Protein AF-A0A9N9NUY5-F1 (afdb_monomer)

Solvent-accessible surface area (backbone atoms only — not comparable to full-atom values): 7287 Å² total; per-residue (Å²): 90,71,53,53,49,51,49,36,72,69,39,74,67,45,34,50,54,52,49,53,45,34,66,74,70,34,69,80,52,62,80,53,76,74,58,44,76,64,49,88,92,36,69,70,33,44,44,50,18,45,61,40,39,61,80,42,46,75,55,56,62,62,39,47,90,70,38,84,86,45,45,88,46,59,62,53,72,68,51,52,54,51,44,52,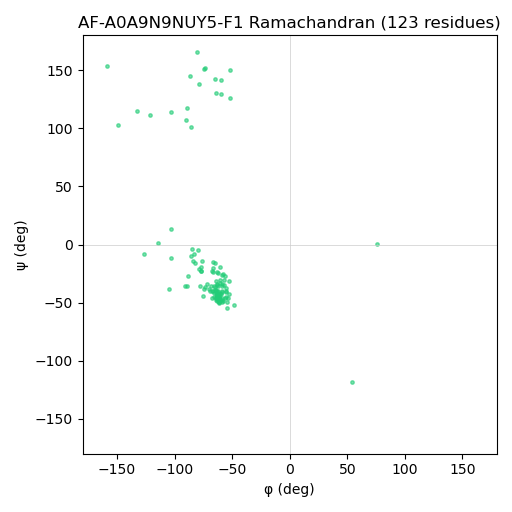53,51,36,64,66,45,43,64,54,51,56,43,51,52,58,56,71,71,48,93,76,73,55,68,85,69,51,48,61,56,52,51,52,50,51,55,53,63,77,74,110

InterPro domains:
  IPR012337 Ribonuclease H-like superfamily [SSF53098] (5-124)

Organism: NCBI:txid144679

Foldseek 3Di:
DLLLLCQCVVDPVSVVVLLVLCVVPVVVCNPPDAQQHAPPVDVLSVLSNLVRVLSCLVSLVVCQVVDPVSPVVRDDPVVSVVSVVVNVLCVLVNVLVVVVVPDPDDDPVRNVPSVVVNVVSVVPD

Secondary structure (DSSP, 8-state):
-HHHHHHHHT-HHHHHHHHHHHHHH-GGGGGSPPPPPP-TT-HHHHHHHHHHHHTTHHHHHHHTTT-TTTGGGPPPHHHHHHHHHHHHHHHHHHHHHHHHHT-SS--HHHHHHHHHHHHHHHHH-

Nearest PDB structures (foldseek):
  5w93-assembly2_B  TM=2.438E-01  e=3.133E+00  Mus musculus
  7y36-assembly1_R  TM=1.963E-01  e=5.881E+00  Homo sapiens

Sequence (125 aa):
IRGCVNWIHSSGHRQQIFEDYVTRFGGELVSSQRPTLNMVTRWNSTYKMLESTILYQSIFDRLVGRDNSFEPIAPFEEDWKKAENLCKFLKPFYETINLLSGSAYSTANLFLPPLINIKMHLERN

Mean predicted aligned error: 5.73 Å

pLDDT: mean 87.53, std 8.47, range [57.66, 96.81]

Structure (mmCIF, N/CA/C/O backbone):
data_AF-A0A9N9NUY5-F1
#
_entry.id   AF-A0A9N9NUY5-F1
#
loop_
_atom_site.group_PDB
_atom_site.id
_atom_site.type_symbol
_atom_site.label_atom_id
_atom_site.label_alt_id
_atom_site.label_comp_id
_atom_site.label_asym_id
_atom_site.label_entity_id
_atom_site.label_seq_id
_atom_site.pdbx_PDB_ins_code
_atom_site.Cartn_x
_atom_site.Cartn_y
_atom_site.Cartn_z
_atom_site.occupancy
_atom_site.B_iso_or_equiv
_atom_site.auth_seq_id
_atom_site.auth_comp_id
_atom_site.auth_asym_id
_atom_site.auth_atom_id
_atom_site.pdbx_PDB_model_num
ATOM 1 N N . ILE A 1 1 ? -0.289 -4.612 -6.860 1.00 91.94 1 ILE A N 1
ATOM 2 C CA . ILE A 1 1 ? 0.147 -3.660 -5.797 1.00 91.94 1 ILE A CA 1
ATOM 3 C C . ILE A 1 1 ? 1.308 -4.187 -4.954 1.00 91.94 1 ILE A C 1
ATOM 5 O O . ILE A 1 1 ? 2.394 -3.633 -5.031 1.00 91.94 1 ILE A O 1
ATOM 9 N N . ARG A 1 2 ? 1.139 -5.273 -4.178 1.00 92.50 2 ARG A N 1
ATOM 10 C CA . ARG A 1 2 ? 2.227 -5.830 -3.341 1.00 92.50 2 ARG A CA 1
ATOM 11 C C . ARG A 1 2 ? 3.485 -6.197 -4.146 1.00 92.50 2 ARG A C 1
ATOM 13 O O . ARG A 1 2 ? 4.592 -6.006 -3.658 1.00 92.50 2 ARG A O 1
ATOM 20 N N . GLY A 1 3 ? 3.306 -6.676 -5.381 1.00 93.06 3 GLY A N 1
ATOM 21 C CA . GLY A 1 3 ? 4.402 -6.934 -6.320 1.00 93.06 3 GLY A CA 1
ATOM 22 C C . GLY A 1 3 ? 5.287 -5.708 -6.561 1.00 93.06 3 GLY A C 1
ATOM 23 O O . GLY A 1 3 ? 6.505 -5.838 -6.514 1.00 93.06 3 GLY A O 1
ATOM 24 N N . CYS A 1 4 ? 4.699 -4.516 -6.693 1.00 93.44 4 CYS A N 1
ATOM 25 C CA . CYS A 1 4 ? 5.440 -3.272 -6.902 1.00 93.44 4 CYS A CA 1
ATOM 26 C C . CYS A 1 4 ? 6.369 -2.953 -5.735 1.00 93.44 4 CYS A C 1
ATOM 28 O O . CYS A 1 4 ? 7.542 -2.646 -5.921 1.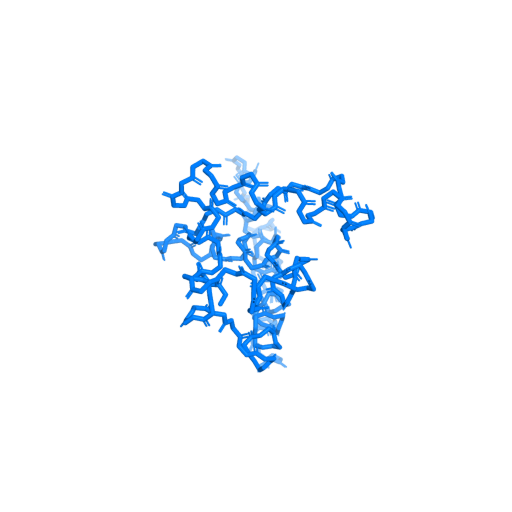00 93.44 4 CYS A O 1
ATOM 30 N N . VAL A 1 5 ? 5.843 -3.079 -4.516 1.00 93.75 5 VAL A N 1
ATOM 31 C CA . VAL A 1 5 ? 6.618 -2.855 -3.295 1.00 93.75 5 VAL A CA 1
ATOM 32 C C . VAL A 1 5 ? 7.743 -3.882 -3.206 1.00 93.75 5 VAL A C 1
ATOM 34 O O . VAL A 1 5 ? 8.901 -3.517 -3.041 1.00 93.75 5 VAL A O 1
ATOM 37 N N . ASN A 1 6 ? 7.440 -5.164 -3.406 1.00 93.50 6 ASN A N 1
ATOM 3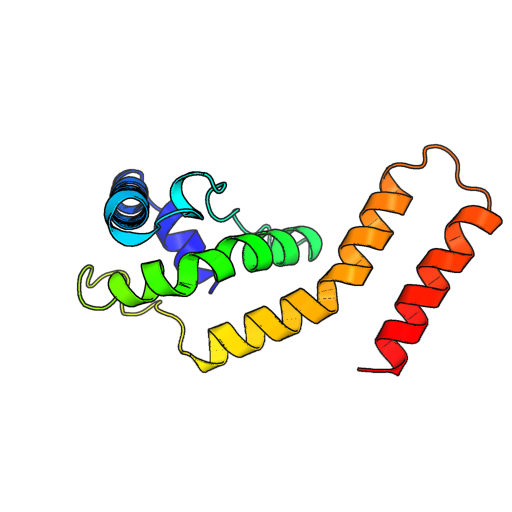8 C CA . ASN A 1 6 ? 8.462 -6.209 -3.389 1.00 93.50 6 ASN A CA 1
ATOM 39 C C . ASN A 1 6 ? 9.555 -5.972 -4.442 1.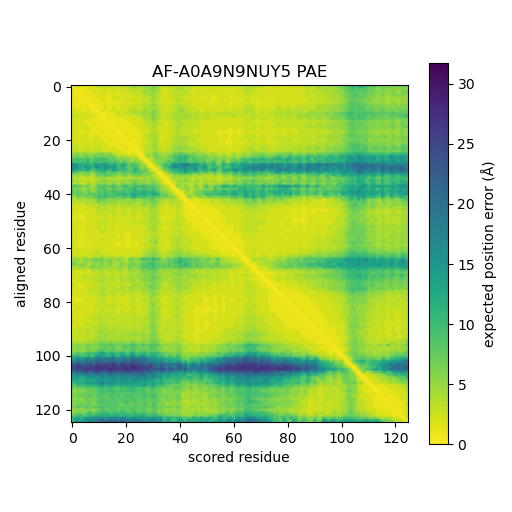00 93.50 6 ASN A C 1
ATOM 41 O O . ASN A 1 6 ? 10.720 -6.246 -4.176 1.00 93.50 6 ASN A O 1
ATOM 45 N N . TRP A 1 7 ? 9.204 -5.443 -5.615 1.00 93.44 7 TRP A N 1
ATOM 46 C CA . TRP A 1 7 ? 10.167 -5.123 -6.663 1.00 93.44 7 TRP A CA 1
ATOM 47 C C . TRP A 1 7 ? 11.148 -4.034 -6.228 1.00 93.44 7 TRP A C 1
ATOM 49 O O . TRP A 1 7 ? 12.353 -4.259 -6.332 1.00 93.44 7 TRP A O 1
ATOM 59 N N . ILE A 1 8 ? 10.663 -2.931 -5.643 1.00 93.00 8 ILE A N 1
ATOM 60 C CA . ILE A 1 8 ? 11.523 -1.856 -5.109 1.00 93.00 8 ILE A CA 1
ATOM 61 C C . ILE A 1 8 ? 12.523 -2.430 -4.101 1.00 93.00 8 ILE A C 1
ATOM 63 O O . ILE A 1 8 ? 13.710 -2.123 -4.149 1.00 93.00 8 ILE A O 1
ATOM 67 N N . HIS A 1 9 ? 12.040 -3.290 -3.203 1.00 91.62 9 HIS A N 1
ATOM 68 C CA . HIS A 1 9 ? 12.824 -3.828 -2.088 1.00 91.62 9 HIS A CA 1
ATOM 69 C C . HIS A 1 9 ? 13.666 -5.064 -2.444 1.00 91.62 9 HIS A C 1
ATOM 71 O O . HIS A 1 9 ? 14.418 -5.555 -1.608 1.00 91.62 9 HIS A O 1
ATOM 77 N N . SER A 1 10 ? 13.558 -5.588 -3.667 1.00 92.06 10 SER A N 1
ATOM 78 C CA . SER A 1 10 ? 14.255 -6.822 -4.064 1.00 92.06 10 SER A CA 1
ATOM 79 C C . SER A 1 10 ? 15.745 -6.634 -4.362 1.00 92.06 10 SER A C 1
ATOM 81 O O . SER A 1 10 ? 16.503 -7.601 -4.297 1.00 92.06 10 SER A O 1
ATOM 83 N N . SER A 1 11 ? 16.184 -5.416 -4.695 1.00 93.25 11 SER A N 1
ATOM 84 C CA . SER A 1 11 ? 17.601 -5.091 -4.872 1.00 93.25 11 SER A CA 1
ATOM 85 C C . SER A 1 11 ? 17.859 -3.593 -4.728 1.00 93.25 11 SER A C 1
ATOM 87 O O . SER A 1 11 ? 17.000 -2.768 -5.040 1.00 93.25 11 SER A O 1
ATOM 89 N N . GLY A 1 12 ? 19.082 -3.229 -4.330 1.00 92.75 12 GLY A N 1
ATOM 90 C CA . GLY A 1 12 ? 19.488 -1.822 -4.252 1.00 92.75 12 GLY A CA 1
ATOM 91 C C . GLY A 1 12 ? 19.426 -1.103 -5.606 1.00 92.75 12 GLY A C 1
ATOM 92 O O . GLY A 1 12 ? 19.120 0.083 -5.657 1.00 92.75 12 GLY A O 1
ATOM 93 N N . HIS A 1 13 ? 19.639 -1.821 -6.713 1.00 92.44 13 HIS A N 1
ATOM 94 C CA . HIS A 1 13 ? 19.539 -1.248 -8.056 1.00 92.44 13 HIS A CA 1
ATOM 95 C C . HIS A 1 13 ? 18.098 -0.858 -8.419 1.00 92.44 13 HIS A C 1
ATOM 97 O O . HIS A 1 13 ? 17.862 0.254 -8.883 1.00 92.44 13 HIS A O 1
ATOM 103 N N . ARG A 1 14 ? 17.114 -1.729 -8.153 1.00 92.62 14 ARG A N 1
ATOM 104 C CA . ARG A 1 14 ? 15.690 -1.425 -8.397 1.00 92.62 14 ARG A CA 1
ATOM 105 C C . ARG A 1 14 ? 15.191 -0.290 -7.516 1.00 92.62 14 ARG A C 1
ATOM 107 O O . ARG A 1 14 ? 14.424 0.555 -7.968 1.00 92.62 14 ARG A O 1
ATOM 114 N N . GLN A 1 15 ? 15.684 -0.235 -6.282 1.00 92.06 15 GLN A N 1
ATOM 115 C CA . GLN A 1 15 ? 15.425 0.880 -5.386 1.00 92.06 15 GLN A CA 1
ATOM 116 C C . GLN A 1 15 ? 15.940 2.207 -5.967 1.00 92.06 15 GLN A C 1
ATOM 118 O O . GLN A 1 15 ? 15.194 3.181 -5.991 1.00 92.06 15 GLN A O 1
ATOM 123 N N . GLN A 1 16 ? 17.172 2.238 -6.486 1.00 91.94 16 GLN A N 1
ATOM 124 C CA . GLN A 1 16 ? 17.733 3.429 -7.137 1.00 91.94 16 GLN A CA 1
ATOM 125 C C . GLN A 1 16 ? 16.942 3.837 -8.384 1.00 91.94 16 GLN A C 1
ATOM 127 O O . GLN A 1 16 ? 16.693 5.023 -8.573 1.00 91.94 16 GLN A O 1
ATOM 132 N N . ILE A 1 17 ? 16.508 2.874 -9.207 1.00 91.94 17 ILE A N 1
ATOM 133 C CA . ILE A 1 17 ? 15.640 3.154 -10.362 1.00 91.94 17 ILE A CA 1
ATOM 134 C C . ILE A 1 17 ? 14.344 3.822 -9.895 1.00 91.94 17 ILE A C 1
ATOM 136 O O . ILE A 1 17 ? 13.963 4.861 -10.424 1.00 91.94 17 ILE A O 1
ATOM 140 N N . PHE A 1 18 ? 13.671 3.257 -8.892 1.00 92.38 18 PHE A N 1
ATOM 141 C CA . PHE A 1 18 ? 12.443 3.844 -8.360 1.00 92.38 18 PHE A CA 1
ATOM 142 C C . PHE A 1 18 ? 12.671 5.267 -7.831 1.00 92.38 18 PHE A C 1
ATOM 144 O O . PHE A 1 18 ? 11.905 6.170 -8.157 1.00 92.38 18 PHE A O 1
ATOM 151 N N . GLU A 1 19 ? 13.738 5.484 -7.061 1.00 91.69 19 GLU A N 1
ATOM 152 C CA . GLU A 1 19 ? 14.091 6.800 -6.518 1.00 91.69 19 GLU A CA 1
ATOM 153 C C . GLU A 1 19 ? 14.369 7.832 -7.611 1.00 91.69 19 GLU A C 1
ATOM 155 O O . GLU A 1 19 ? 13.837 8.935 -7.539 1.00 91.69 19 GLU A O 1
ATOM 160 N N . ASP A 1 20 ? 15.116 7.468 -8.655 1.00 91.56 20 ASP A N 1
ATOM 161 C CA . ASP A 1 20 ? 15.373 8.341 -9.805 1.00 91.56 20 ASP A CA 1
ATOM 162 C C . ASP A 1 20 ? 14.065 8.763 -10.496 1.00 91.56 20 ASP A C 1
ATOM 164 O O . ASP A 1 20 ? 13.883 9.932 -10.841 1.00 91.56 20 ASP A O 1
ATOM 168 N N . TYR A 1 21 ? 13.098 7.850 -10.623 1.00 92.25 21 TYR A N 1
ATOM 169 C CA . TYR A 1 21 ? 11.783 8.179 -11.176 1.00 92.25 21 TYR A CA 1
ATOM 170 C C . TYR A 1 21 ? 10.963 9.074 -10.244 1.00 92.25 21 TYR A C 1
ATOM 172 O O . TYR A 1 21 ? 10.319 10.009 -10.722 1.00 92.25 21 TYR A O 1
ATOM 180 N N . VAL A 1 22 ? 10.995 8.839 -8.930 1.00 92.06 22 VAL A N 1
ATOM 181 C CA . VAL A 1 22 ? 10.351 9.731 -7.954 1.00 92.06 22 VAL A CA 1
ATOM 182 C C . VAL A 1 22 ? 10.971 11.128 -8.019 1.00 92.06 22 VAL A C 1
ATOM 184 O O . VAL A 1 22 ? 10.239 12.111 -8.041 1.00 92.06 22 VAL A O 1
ATOM 187 N N . THR A 1 23 ? 12.295 11.248 -8.127 1.00 91.19 23 THR A N 1
ATOM 188 C CA . THR A 1 23 ? 12.971 12.546 -8.266 1.00 91.19 23 THR A CA 1
ATOM 189 C C . THR A 1 23 ? 12.595 13.258 -9.565 1.00 91.19 23 THR A C 1
ATOM 191 O O . THR A 1 23 ? 12.356 14.463 -9.553 1.00 91.19 23 THR A O 1
ATOM 194 N N . ARG A 1 24 ? 12.509 12.536 -10.687 1.00 91.00 24 ARG A N 1
ATOM 195 C CA . ARG A 1 24 ? 12.212 13.129 -12.002 1.00 91.00 24 ARG A CA 1
ATOM 196 C C . ARG A 1 24 ? 10.739 13.464 -12.210 1.00 91.00 24 ARG A C 1
ATOM 198 O O . ARG A 1 24 ? 10.433 14.436 -12.894 1.00 91.00 24 ARG A O 1
ATOM 205 N N . PHE A 1 25 ? 9.835 12.646 -11.675 1.00 91.06 25 PHE A N 1
ATOM 206 C CA . PHE A 1 25 ? 8.409 12.682 -12.020 1.00 91.06 25 PHE A CA 1
ATOM 207 C C . PHE A 1 25 ? 7.475 12.810 -10.812 1.00 91.06 25 PHE A C 1
ATOM 209 O O . PHE A 1 25 ? 6.274 12.981 -11.003 1.00 91.06 25 PHE A O 1
ATOM 216 N N . GLY A 1 26 ? 7.990 12.712 -9.585 1.00 84.88 26 GLY A N 1
ATOM 217 C CA . GLY A 1 26 ? 7.183 12.658 -8.364 1.00 84.88 26 GLY A CA 1
ATOM 218 C C . GLY A 1 26 ? 6.713 14.011 -7.832 1.00 84.88 26 GLY A C 1
ATOM 219 O O . GLY A 1 26 ? 5.795 14.039 -7.019 1.00 84.88 26 GLY A O 1
ATOM 220 N N . GLY A 1 27 ? 7.297 15.132 -8.268 1.00 85.94 27 GLY A N 1
ATOM 221 C CA . GLY A 1 27 ? 6.904 16.465 -7.790 1.00 85.94 27 GLY A CA 1
ATOM 222 C C . GLY A 1 27 ? 6.960 16.568 -6.260 1.00 85.94 27 GLY A C 1
ATOM 223 O O . GLY A 1 27 ? 8.013 16.373 -5.658 1.00 85.94 27 GLY A O 1
ATOM 224 N N . GLU A 1 28 ? 5.821 16.824 -5.614 1.00 76.00 28 GLU A N 1
ATOM 225 C CA . GLU A 1 28 ? 5.710 16.910 -4.146 1.00 76.00 28 GLU A CA 1
ATOM 226 C C . GLU A 1 28 ? 5.960 15.568 -3.423 1.00 76.00 28 GLU A C 1
ATOM 228 O O . GLU A 1 28 ? 6.351 15.554 -2.249 1.00 76.00 28 GLU A O 1
ATOM 233 N N . LEU A 1 29 ? 5.832 14.433 -4.128 1.00 76.06 29 LEU A N 1
ATOM 234 C CA . LEU A 1 29 ? 6.101 13.088 -3.596 1.00 76.06 29 LEU A CA 1
ATOM 235 C C . LEU A 1 29 ? 7.572 12.874 -3.220 1.00 76.06 29 LEU A C 1
ATOM 237 O O . LEU A 1 29 ? 7.875 11.942 -2.477 1.00 76.06 29 LEU A O 1
ATOM 241 N N . VAL A 1 30 ? 8.485 13.730 -3.691 1.00 64.81 30 VAL A N 1
ATOM 242 C CA . VAL A 1 30 ? 9.916 13.690 -3.335 1.00 64.81 30 VAL A CA 1
ATOM 243 C C . VAL A 1 30 ? 10.122 13.834 -1.818 1.00 64.81 30 VAL A C 1
ATOM 245 O O . VAL A 1 30 ? 11.095 13.316 -1.277 1.00 64.81 30 VAL A O 1
ATOM 248 N N . SER A 1 31 ? 9.182 14.479 -1.116 1.00 60.25 31 SER A N 1
ATOM 249 C CA . SER A 1 31 ? 9.186 14.615 0.348 1.00 60.25 31 SER A CA 1
ATOM 250 C C . SER A 1 31 ? 8.554 13.430 1.101 1.00 60.25 31 SER A C 1
ATOM 252 O O . SER A 1 31 ? 8.647 13.356 2.327 1.00 60.25 31 SER A O 1
ATOM 254 N N . SER A 1 32 ? 7.900 12.506 0.389 1.00 66.94 32 SER A N 1
ATOM 255 C CA . SER A 1 32 ? 7.136 11.403 0.982 1.00 66.94 32 SER A CA 1
ATOM 256 C C . SER A 1 32 ? 8.015 10.185 1.288 1.00 66.94 32 SER A C 1
ATOM 258 O O . SER A 1 32 ? 8.963 9.874 0.567 1.00 66.94 32 SER A O 1
ATOM 260 N N . GLN A 1 33 ? 7.700 9.476 2.378 1.00 72.94 33 GLN A N 1
ATOM 261 C CA . GLN A 1 33 ? 8.382 8.228 2.736 1.00 72.94 33 GLN A CA 1
ATOM 262 C C . GLN A 1 33 ? 8.130 7.132 1.693 1.00 72.94 33 GLN A C 1
ATOM 264 O O . GLN A 1 33 ? 7.016 6.970 1.197 1.00 72.94 33 GLN A O 1
ATOM 269 N N . ARG A 1 34 ? 9.166 6.325 1.429 1.00 81.00 34 ARG A N 1
ATOM 270 C CA . ARG A 1 34 ? 9.106 5.170 0.520 1.00 81.00 34 ARG A CA 1
ATOM 271 C C . ARG A 1 34 ? 7.942 4.220 0.864 1.00 81.00 34 ARG A C 1
ATOM 273 O O . ARG A 1 34 ? 7.649 4.032 2.049 1.00 81.00 34 ARG A O 1
ATOM 280 N N . PRO A 1 35 ? 7.368 3.517 -0.135 1.00 87.62 35 PRO A N 1
ATOM 281 C CA . PRO A 1 35 ? 6.387 2.463 0.107 1.00 87.62 35 PRO A CA 1
ATOM 282 C C . PRO A 1 35 ? 6.881 1.426 1.122 1.00 87.62 35 PRO A C 1
ATOM 284 O O . PRO A 1 35 ? 7.961 0.840 0.974 1.00 87.62 35 PRO A O 1
ATOM 287 N N . THR A 1 36 ? 6.083 1.196 2.167 1.00 85.69 36 THR A N 1
ATOM 288 C CA . THR A 1 36 ? 6.455 0.297 3.271 1.00 85.69 36 THR A CA 1
ATOM 289 C C . THR A 1 36 ? 6.258 -1.165 2.873 1.00 85.69 36 THR A C 1
ATOM 291 O O . THR A 1 36 ? 5.233 -1.514 2.290 1.00 85.69 36 THR A O 1
ATOM 294 N N . LEU A 1 37 ? 7.200 -2.046 3.234 1.00 85.31 37 LEU A N 1
ATOM 295 C CA . LEU A 1 37 ? 7.044 -3.491 3.043 1.00 85.31 37 LEU A CA 1
ATOM 296 C C . LEU A 1 37 ? 5.818 -4.029 3.786 1.00 85.31 37 LEU A C 1
ATOM 298 O O . LEU A 1 37 ? 5.518 -3.650 4.919 1.00 85.31 37 LEU A O 1
ATOM 302 N N . ASN A 1 38 ? 5.126 -4.970 3.150 1.00 83.06 38 ASN A N 1
ATOM 303 C CA . ASN A 1 38 ? 3.967 -5.610 3.746 1.00 83.06 38 ASN A CA 1
ATOM 304 C C . ASN A 1 38 ? 4.346 -6.855 4.550 1.00 83.06 38 ASN A C 1
ATOM 306 O O . ASN A 1 38 ? 4.739 -7.875 3.984 1.00 83.06 38 ASN A O 1
ATOM 310 N N . MET A 1 39 ? 4.083 -6.815 5.852 1.00 80.69 39 MET A N 1
ATOM 311 C CA . MET A 1 39 ? 4.098 -7.983 6.721 1.00 80.69 39 MET A CA 1
ATOM 312 C C . MET A 1 39 ? 2.735 -8.687 6.666 1.00 80.69 39 MET A C 1
ATOM 314 O O . MET A 1 39 ? 1.763 -8.252 7.281 1.00 80.69 39 MET A O 1
ATOM 318 N N . VAL A 1 40 ? 2.664 -9.783 5.905 1.00 72.75 40 VAL A N 1
ATOM 319 C CA . VAL A 1 40 ? 1.411 -10.462 5.506 1.00 72.75 40 VAL A CA 1
ATOM 320 C C . VAL A 1 40 ? 0.534 -10.889 6.691 1.00 72.75 40 VAL A C 1
ATOM 322 O O . VAL A 1 40 ? -0.683 -10.947 6.557 1.00 72.75 40 VAL A O 1
ATOM 325 N N . THR A 1 41 ? 1.125 -11.145 7.859 1.00 75.00 41 THR A N 1
ATOM 326 C CA . THR A 1 41 ? 0.413 -11.622 9.055 1.00 75.00 41 THR A CA 1
ATOM 327 C C . THR A 1 41 ? -0.311 -10.525 9.840 1.00 75.00 41 THR A C 1
ATOM 329 O O . THR A 1 41 ? -1.000 -10.833 10.810 1.00 75.00 41 THR A O 1
ATOM 332 N N . ARG A 1 42 ? -0.174 -9.244 9.463 1.00 81.38 42 ARG A N 1
ATOM 333 C CA . ARG A 1 42 ? -0.831 -8.122 10.153 1.00 81.38 42 ARG A CA 1
ATOM 334 C C . ARG A 1 42 ? -1.503 -7.188 9.155 1.00 81.38 42 ARG A C 1
ATOM 336 O O . ARG A 1 42 ? -0.826 -6.473 8.420 1.00 81.38 42 ARG A O 1
ATOM 343 N N . TRP A 1 43 ? -2.831 -7.106 9.208 1.00 87.81 43 TRP A N 1
ATOM 344 C CA . TRP A 1 43 ? -3.614 -6.209 8.350 1.00 87.81 43 TRP A CA 1
ATOM 345 C C . TRP A 1 43 ? -3.197 -4.729 8.497 1.00 87.81 43 TRP A C 1
ATOM 347 O O . TRP A 1 43 ? -3.189 -4.008 7.506 1.00 87.81 43 TRP A O 1
ATOM 357 N N . ASN A 1 44 ? -2.728 -4.300 9.681 1.00 87.38 44 ASN A N 1
ATOM 358 C CA . ASN A 1 44 ? -2.128 -2.972 9.903 1.00 87.38 44 ASN A CA 1
ATOM 359 C C . ASN A 1 44 ? -0.954 -2.685 8.954 1.00 87.38 44 ASN A C 1
ATOM 361 O O . ASN A 1 44 ? -0.798 -1.571 8.458 1.00 87.38 44 ASN A O 1
ATOM 365 N N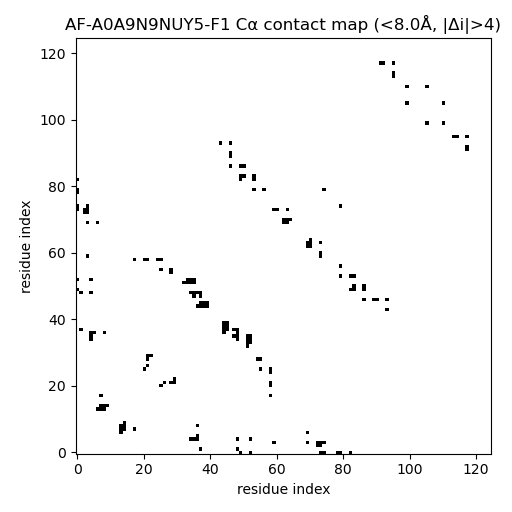 . SER A 1 45 ? -0.112 -3.690 8.694 1.00 89.00 45 SER A N 1
ATOM 366 C CA . SER A 1 45 ? 1.003 -3.550 7.756 1.00 89.00 45 SER A CA 1
ATOM 367 C C . SER A 1 45 ? 0.512 -3.491 6.315 1.00 89.00 45 SER A C 1
ATOM 369 O O . SER A 1 45 ? 1.097 -2.770 5.511 1.00 89.00 45 SER A O 1
ATOM 371 N N . THR A 1 46 ? -0.564 -4.215 5.995 1.00 90.62 46 THR A N 1
ATOM 372 C CA . THR A 1 46 ? -1.217 -4.125 4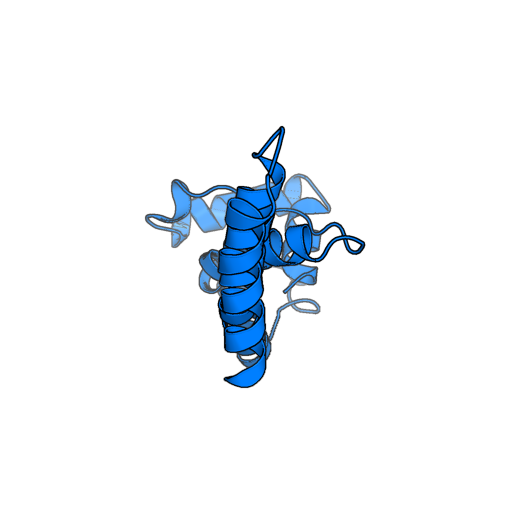.686 1.00 90.62 46 THR A CA 1
ATOM 373 C C . THR A 1 46 ? -1.801 -2.738 4.461 1.00 90.62 46 THR A C 1
ATOM 375 O O . THR A 1 46 ? -1.536 -2.167 3.410 1.00 90.62 46 THR A O 1
ATOM 378 N N . TYR A 1 47 ? -2.502 -2.165 5.445 1.00 92.75 47 TYR A N 1
ATOM 379 C CA . TYR A 1 47 ? -3.005 -0.792 5.379 1.00 92.75 47 TYR A CA 1
ATOM 380 C C . TYR A 1 47 ? -1.878 0.206 5.087 1.00 92.75 47 TYR A C 1
ATOM 382 O O . TYR A 1 47 ? -1.932 0.888 4.071 1.00 92.75 47 TYR A O 1
ATOM 390 N N . LYS A 1 48 ? -0.810 0.213 5.898 1.00 92.06 48 LYS A N 1
ATOM 391 C CA . LYS A 1 48 ? 0.337 1.121 5.701 1.00 92.06 48 LYS A CA 1
ATOM 392 C C . LYS A 1 48 ? 1.015 0.957 4.342 1.00 92.06 48 LYS A C 1
ATOM 394 O O . LYS A 1 48 ? 1.410 1.940 3.715 1.00 92.06 48 LYS A O 1
ATOM 399 N N . MET A 1 49 ? 1.174 -0.286 3.884 1.00 94.38 49 MET A N 1
ATOM 400 C CA . MET A 1 49 ? 1.713 -0.551 2.552 1.00 94.38 49 MET A CA 1
ATOM 401 C C . MET A 1 49 ? 0.796 0.065 1.489 1.00 94.38 49 MET A C 1
ATOM 403 O O . MET A 1 49 ? 1.295 0.788 0.637 1.00 94.38 49 MET A O 1
ATOM 407 N N . LEU A 1 50 ? -0.518 -0.182 1.525 1.00 94.19 50 LEU A N 1
ATOM 408 C CA . LEU A 1 50 ? -1.447 0.373 0.534 1.00 94.19 50 LEU A CA 1
ATOM 409 C C . LEU A 1 50 ? -1.461 1.906 0.570 1.00 94.19 50 LEU A C 1
ATOM 411 O O . LEU A 1 50 ? -1.262 2.523 -0.472 1.00 94.19 50 LEU A O 1
ATOM 415 N N . GLU A 1 51 ? -1.612 2.493 1.759 1.00 92.88 51 GLU A N 1
ATOM 416 C CA . GLU A 1 51 ? -1.658 3.942 1.989 1.00 92.88 51 GLU A CA 1
ATOM 417 C C . GLU A 1 51 ? -0.434 4.648 1.396 1.00 92.88 51 GLU A C 1
ATOM 419 O O . GLU A 1 51 ? -0.579 5.629 0.674 1.00 92.88 51 GLU A O 1
ATOM 424 N N . SER A 1 52 ? 0.768 4.110 1.629 1.00 92.00 52 SER A N 1
ATOM 425 C CA . SER A 1 52 ? 1.998 4.671 1.059 1.00 92.00 52 SER A CA 1
ATOM 426 C C . SER A 1 52 ? 2.162 4.374 -0.434 1.00 92.00 52 SER A C 1
ATOM 428 O O . SER A 1 52 ? 2.625 5.232 -1.173 1.00 92.00 52 SER A O 1
ATOM 430 N N . THR A 1 53 ? 1.791 3.181 -0.908 1.00 93.62 53 THR A N 1
ATOM 431 C CA . THR A 1 53 ? 2.054 2.748 -2.295 1.00 93.62 53 THR A CA 1
ATOM 432 C C . THR A 1 53 ? 1.158 3.450 -3.312 1.00 93.62 53 THR A C 1
ATOM 434 O O . THR A 1 53 ? 1.626 3.753 -4.407 1.00 93.62 53 THR A O 1
ATOM 437 N N . ILE A 1 54 ? -0.108 3.713 -2.968 1.00 93.88 54 ILE A N 1
ATOM 438 C CA . ILE A 1 54 ? -1.085 4.355 -3.869 1.00 93.88 54 ILE A CA 1
ATOM 439 C C . ILE A 1 54 ? -0.604 5.739 -4.321 1.00 93.88 54 ILE A C 1
ATOM 441 O O . ILE A 1 54 ? -0.787 6.101 -5.479 1.00 93.88 54 ILE A O 1
ATOM 445 N N . LEU A 1 55 ? 0.105 6.468 -3.454 1.00 92.19 55 LEU A N 1
ATOM 446 C CA . LEU A 1 55 ? 0.687 7.776 -3.780 1.00 92.19 55 LEU A CA 1
ATOM 447 C C . LEU A 1 55 ? 1.652 7.722 -4.974 1.00 92.19 55 LEU A C 1
ATOM 449 O O . LEU A 1 55 ? 1.839 8.718 -5.664 1.00 92.19 55 LEU A O 1
ATOM 453 N N . TYR A 1 56 ? 2.250 6.558 -5.233 1.00 93.44 56 TYR A N 1
ATOM 454 C CA . TYR A 1 56 ? 3.240 6.354 -6.285 1.00 93.44 56 TYR A CA 1
ATOM 455 C C . TYR A 1 56 ? 2.676 5.638 -7.520 1.00 93.44 56 TYR A C 1
ATOM 457 O O . TYR A 1 56 ? 3.464 5.206 -8.359 1.00 93.44 56 TYR A O 1
ATOM 465 N N . GLN A 1 57 ? 1.350 5.508 -7.671 1.00 94.12 57 GLN A N 1
ATOM 466 C CA . GLN A 1 57 ? 0.734 4.848 -8.834 1.00 94.12 57 GLN A CA 1
ATOM 467 C C . GLN A 1 57 ? 1.313 5.363 -10.161 1.00 94.12 57 GLN A C 1
ATOM 469 O O . GLN A 1 57 ? 1.840 4.581 -10.948 1.00 94.12 57 GLN A O 1
ATOM 474 N N . SER A 1 58 ? 1.333 6.684 -10.359 1.00 92.94 58 SER A N 1
ATOM 475 C CA . SER A 1 58 ? 1.840 7.303 -11.592 1.00 92.94 58 SER A CA 1
ATOM 476 C C . SER A 1 58 ? 3.330 7.042 -11.847 1.00 92.94 58 SER A C 1
ATOM 478 O O . SER A 1 58 ? 3.785 7.101 -12.989 1.00 92.94 58 SER A O 1
ATOM 480 N N . ILE A 1 59 ? 4.105 6.754 -10.798 1.00 93.25 59 ILE A N 1
ATOM 481 C CA . ILE A 1 59 ? 5.511 6.362 -10.909 1.00 93.25 59 ILE A CA 1
ATOM 482 C C . ILE A 1 59 ? 5.612 4.916 -11.386 1.00 93.25 59 ILE A C 1
ATOM 484 O O . ILE A 1 59 ? 6.388 4.629 -12.295 1.00 93.25 59 ILE A O 1
ATOM 488 N N . PHE A 1 60 ? 4.803 4.016 -10.824 1.00 94.25 60 PHE A N 1
ATOM 489 C CA . PHE A 1 60 ? 4.754 2.622 -11.259 1.00 94.25 60 PHE A CA 1
ATOM 490 C C . PHE A 1 60 ? 4.261 2.479 -12.698 1.00 94.25 60 PHE A C 1
ATOM 492 O O . PHE A 1 60 ? 4.853 1.713 -13.454 1.00 94.25 60 PHE A O 1
ATOM 499 N N . ASP A 1 61 ? 3.269 3.266 -13.109 1.00 93.38 61 ASP A N 1
ATOM 500 C CA . ASP A 1 61 ? 2.774 3.265 -14.489 1.00 93.38 61 ASP A CA 1
ATOM 501 C C . ASP A 1 61 ? 3.880 3.659 -15.484 1.00 93.38 61 ASP A C 1
ATOM 503 O O . ASP A 1 61 ? 3.956 3.125 -16.586 1.00 93.38 61 ASP A O 1
ATOM 507 N N . ARG A 1 62 ? 4.804 4.545 -15.084 1.00 92.06 62 ARG A N 1
ATOM 508 C CA . ARG A 1 62 ? 5.964 4.946 -15.905 1.00 92.06 62 ARG A CA 1
ATOM 509 C C . ARG A 1 62 ? 7.088 3.913 -15.937 1.00 92.06 62 ARG A C 1
ATOM 511 O O . ARG A 1 62 ? 7.939 3.995 -16.823 1.00 92.06 62 ARG A O 1
ATOM 518 N N . LEU A 1 63 ? 7.132 2.990 -14.976 1.00 91.44 63 LEU A N 1
ATOM 519 C CA . LEU A 1 63 ? 8.099 1.888 -14.969 1.00 91.44 63 LEU A CA 1
ATOM 520 C C . LEU A 1 63 ? 7.707 0.782 -15.959 1.00 91.44 63 LEU A C 1
ATOM 522 O O . LEU A 1 63 ? 8.580 0.048 -16.433 1.00 91.44 63 LEU A O 1
ATOM 526 N N . VAL A 1 64 ? 6.422 0.690 -16.315 1.00 90.75 64 VAL A N 1
ATOM 527 C CA . VAL A 1 64 ? 5.932 -0.200 -17.375 1.00 90.75 64 VAL A CA 1
ATOM 528 C C . VAL A 1 64 ? 6.602 0.166 -18.706 1.00 90.75 64 VAL A C 1
ATOM 530 O O . VAL A 1 64 ? 6.664 1.333 -19.090 1.00 90.75 64 VAL A O 1
ATOM 533 N N . GLY A 1 65 ? 7.166 -0.829 -19.395 1.00 82.19 65 GLY A N 1
ATOM 534 C CA . GLY A 1 65 ? 7.907 -0.642 -20.650 1.00 82.19 65 GLY A CA 1
ATOM 535 C C . GLY A 1 65 ? 9.319 -0.053 -20.500 1.00 82.19 65 GLY A C 1
ATOM 536 O O . GLY A 1 65 ? 10.011 0.143 -21.499 1.00 82.19 65 GLY A O 1
ATOM 537 N N . ARG A 1 66 ? 9.772 0.235 -19.271 1.00 83.75 66 ARG A N 1
ATOM 538 C CA . ARG A 1 66 ? 11.147 0.683 -18.978 1.00 83.75 66 ARG A CA 1
ATOM 539 C C . ARG A 1 66 ? 11.997 -0.410 -18.355 1.00 83.75 66 ARG A C 1
ATOM 541 O O . ARG A 1 66 ? 13.171 -0.521 -18.700 1.00 83.75 66 ARG A O 1
ATOM 548 N N . ASP A 1 67 ? 11.408 -1.215 -17.477 1.00 80.62 67 ASP A N 1
ATOM 549 C CA . ASP A 1 67 ? 12.042 -2.407 -16.923 1.00 80.62 67 ASP A CA 1
ATOM 550 C C . ASP A 1 67 ? 11.192 -3.645 -17.243 1.00 80.62 67 ASP A C 1
ATOM 552 O O . ASP A 1 67 ? 10.104 -3.840 -16.696 1.00 80.62 67 ASP A O 1
ATOM 556 N N . ASN A 1 68 ? 11.719 -4.513 -18.111 1.00 85.12 68 ASN A N 1
ATOM 557 C CA . ASN A 1 68 ? 11.056 -5.753 -18.532 1.00 85.12 68 ASN A CA 1
ATOM 558 C C . ASN A 1 68 ? 10.785 -6.713 -17.359 1.00 85.12 68 ASN A C 1
ATOM 560 O O . ASN A 1 68 ? 9.963 -7.616 -17.470 1.00 85.12 68 ASN A O 1
ATOM 564 N N . SER A 1 69 ? 11.480 -6.548 -16.229 1.00 87.94 69 SER A N 1
ATOM 565 C CA . SER A 1 69 ? 11.244 -7.322 -15.009 1.00 87.94 69 SER A CA 1
ATOM 566 C C . SER A 1 69 ? 10.117 -6.761 -14.136 1.00 87.94 69 SER A C 1
ATOM 568 O O . SER A 1 69 ? 9.660 -7.463 -13.232 1.00 87.94 69 SER A O 1
ATOM 570 N N . PHE A 1 70 ? 9.674 -5.521 -14.380 1.00 89.88 70 PHE A N 1
ATOM 571 C CA . PHE A 1 70 ? 8.539 -4.900 -13.692 1.00 89.88 70 PHE A CA 1
ATOM 572 C C . PHE A 1 70 ? 7.210 -5.135 -14.419 1.00 89.88 70 PHE A C 1
ATOM 574 O O . PHE A 1 70 ? 6.182 -5.330 -13.778 1.00 89.88 70 PHE A O 1
ATOM 581 N N . GLU A 1 71 ? 7.212 -5.160 -15.748 1.00 88.94 71 GLU A N 1
ATOM 582 C CA . GLU A 1 71 ? 5.988 -5.312 -16.545 1.00 88.94 71 GLU A CA 1
ATOM 583 C C . GLU A 1 71 ? 5.115 -6.527 -16.149 1.00 88.94 71 GLU A C 1
ATOM 585 O O . GLU A 1 71 ? 3.915 -6.338 -15.951 1.00 88.94 71 GLU A O 1
ATOM 590 N N . PRO A 1 72 ? 5.661 -7.735 -15.882 1.00 91.44 72 PRO A N 1
ATOM 591 C CA . PRO A 1 72 ? 4.847 -8.892 -15.488 1.00 91.44 72 PRO A CA 1
ATOM 592 C C . PRO A 1 72 ? 4.157 -8.764 -14.122 1.00 91.44 72 PRO A C 1
ATOM 594 O O . PRO A 1 72 ? 3.292 -9.572 -13.789 1.00 91.44 72 PRO A O 1
ATOM 597 N N . ILE A 1 73 ? 4.579 -7.808 -13.291 1.00 91.81 73 ILE A N 1
ATOM 598 C CA . ILE A 1 73 ? 4.067 -7.590 -11.929 1.00 91.81 73 ILE A CA 1
ATOM 599 C C . ILE A 1 73 ? 3.325 -6.254 -11.788 1.00 91.81 73 ILE A C 1
ATOM 601 O O . ILE A 1 73 ? 2.884 -5.915 -10.680 1.00 91.81 73 ILE A O 1
ATOM 605 N N . ALA A 1 74 ? 3.213 -5.497 -12.882 1.00 93.88 74 ALA A N 1
ATOM 606 C CA . ALA A 1 74 ? 2.532 -4.218 -12.919 1.00 93.88 74 ALA A CA 1
ATOM 607 C C . ALA A 1 74 ? 1.030 -4.412 -12.616 1.00 93.88 74 ALA A C 1
ATOM 609 O O . ALA A 1 74 ? 0.404 -5.308 -13.185 1.00 93.88 74 ALA A O 1
ATOM 610 N N . PRO A 1 75 ? 0.433 -3.633 -11.697 1.00 94.50 75 PRO A N 1
ATOM 611 C CA . PRO A 1 75 ? -0.992 -3.719 -11.398 1.00 94.50 75 PRO A CA 1
ATOM 612 C C . PRO A 1 75 ? -1.809 -3.078 -12.516 1.00 94.50 75 PRO A C 1
ATOM 614 O O . PRO A 1 75 ? -1.363 -2.106 -13.123 1.00 94.50 75 PRO A O 1
ATOM 617 N N . PHE A 1 76 ? -3.031 -3.562 -12.716 1.00 94.12 76 PHE A N 1
ATOM 618 C CA . PHE A 1 76 ? -3.986 -2.904 -13.605 1.00 94.12 76 PHE A CA 1
ATOM 619 C C . PHE A 1 76 ? -4.673 -1.725 -12.906 1.00 94.12 76 PHE A C 1
ATOM 621 O O . PHE A 1 76 ? -4.645 -1.605 -11.676 1.00 94.12 76 PHE A O 1
ATOM 628 N N . GLU A 1 77 ? -5.336 -0.864 -13.677 1.00 94.44 77 GLU A N 1
ATOM 629 C CA . GLU A 1 77 ? -6.096 0.275 -13.145 1.00 94.44 77 GLU A CA 1
ATOM 630 C C . GLU A 1 77 ? -7.152 -0.175 -12.117 1.00 94.44 77 GLU A C 1
ATOM 632 O O . GLU A 1 77 ? -7.326 0.437 -11.059 1.00 94.44 77 GLU A O 1
ATOM 637 N N . GLU A 1 78 ? -7.796 -1.319 -12.354 1.00 96.31 78 GLU A N 1
ATOM 638 C CA . GLU A 1 78 ? -8.767 -1.902 -11.432 1.00 96.31 78 GLU A CA 1
ATOM 639 C C . GLU A 1 78 ? -8.139 -2.317 -10.097 1.00 96.31 78 GLU A C 1
ATOM 641 O O . GLU A 1 78 ? -8.808 -2.260 -9.060 1.00 96.31 78 GLU A O 1
ATOM 646 N N . ASP A 1 79 ? -6.869 -2.731 -10.090 1.00 96.19 79 ASP A N 1
ATOM 647 C CA . ASP A 1 79 ? -6.163 -3.098 -8.862 1.00 96.19 79 ASP A CA 1
ATOM 648 C C . ASP A 1 79 ? -5.872 -1.869 -8.003 1.00 96.19 79 ASP A C 1
ATOM 650 O O . ASP A 1 79 ? -6.008 -1.936 -6.778 1.00 96.19 79 ASP A O 1
ATOM 654 N N . TRP A 1 80 ? -5.523 -0.742 -8.631 1.00 96.38 80 TRP A N 1
ATOM 655 C CA . TRP A 1 80 ? -5.357 0.540 -7.947 1.00 96.38 80 TRP A CA 1
ATOM 656 C C . TRP A 1 80 ? -6.675 1.012 -7.335 1.00 96.38 80 TRP A C 1
ATOM 658 O O . TRP A 1 80 ? -6.733 1.304 -6.140 1.00 96.38 80 TRP A O 1
ATOM 668 N N . LYS A 1 81 ? -7.774 0.945 -8.094 1.00 96.81 81 LYS A N 1
ATOM 669 C CA . LYS A 1 81 ? -9.112 1.296 -7.594 1.00 96.81 81 LYS A CA 1
ATOM 670 C C . LYS A 1 81 ? -9.551 0.415 -6.419 1.00 96.81 81 LYS A C 1
ATOM 672 O O . LYS A 1 81 ? -10.089 0.911 -5.427 1.00 96.81 81 LYS A O 1
ATOM 677 N N . LYS A 1 82 ? -9.303 -0.898 -6.491 1.00 96.25 82 LYS A N 1
ATOM 678 C CA . LYS A 1 82 ? -9.559 -1.824 -5.372 1.00 96.25 82 LYS A CA 1
ATOM 679 C C . LYS A 1 82 ? -8.697 -1.484 -4.156 1.00 96.25 82 LYS A C 1
ATOM 681 O O . LYS A 1 82 ? -9.203 -1.511 -3.036 1.00 96.25 82 LYS A O 1
ATOM 686 N N . ALA A 1 83 ? -7.421 -1.160 -4.364 1.00 95.38 83 ALA A N 1
ATOM 687 C CA . ALA A 1 83 ? -6.504 -0.781 -3.296 1.00 95.38 83 ALA A CA 1
ATOM 688 C C . ALA A 1 83 ? -6.940 0.505 -2.589 1.00 95.38 83 ALA A C 1
ATOM 690 O O . ALA A 1 83 ? -6.947 0.538 -1.360 1.00 95.38 83 ALA A O 1
ATOM 691 N N . GLU A 1 84 ? -7.363 1.526 -3.334 1.00 96.25 84 GLU A N 1
ATOM 692 C CA . GLU A 1 84 ? -7.914 2.759 -2.768 1.00 96.25 84 GLU A CA 1
ATOM 693 C C . GLU A 1 84 ? -9.166 2.506 -1.936 1.00 96.25 84 GLU A C 1
ATOM 695 O O . GLU A 1 84 ? -9.269 2.999 -0.813 1.00 96.25 84 GLU A O 1
ATOM 700 N N . ASN A 1 85 ? -10.110 1.724 -2.463 1.00 95.69 85 ASN A N 1
ATOM 701 C CA . ASN A 1 85 ? -11.340 1.392 -1.748 1.00 95.69 85 ASN A CA 1
ATOM 702 C C . ASN A 1 85 ? -11.041 0.623 -0.458 1.00 95.69 85 ASN A C 1
ATOM 704 O O . ASN A 1 85 ? -11.568 0.961 0.601 1.00 95.69 85 ASN A O 1
ATOM 708 N N . LEU A 1 86 ? -10.142 -0.361 -0.524 1.00 94.44 86 LEU A N 1
ATOM 709 C CA . LEU A 1 86 ? -9.717 -1.117 0.647 1.00 94.44 86 LEU A CA 1
ATOM 710 C C . LEU A 1 86 ? -8.983 -0.230 1.662 1.00 94.44 86 LEU A C 1
ATOM 712 O O . LEU A 1 86 ? -9.209 -0.358 2.861 1.00 94.44 86 LEU A O 1
ATOM 716 N N . CYS A 1 87 ? -8.135 0.693 1.205 1.00 94.00 87 CYS A N 1
ATOM 717 C CA . CYS A 1 87 ? -7.445 1.642 2.076 1.00 94.00 87 CYS A CA 1
ATOM 718 C C . CYS A 1 87 ? -8.443 2.566 2.790 1.00 94.00 87 CYS A C 1
ATOM 720 O O . CYS A 1 87 ? -8.362 2.733 4.006 1.00 94.00 87 CYS A O 1
ATOM 722 N N . LYS A 1 88 ? -9.430 3.111 2.065 1.00 94.12 88 LYS A N 1
ATOM 723 C CA . LYS A 1 88 ? -10.510 3.938 2.632 1.00 94.12 88 LYS A CA 1
ATOM 724 C C . LYS A 1 88 ? -11.322 3.168 3.675 1.00 94.12 88 LYS A C 1
ATOM 726 O O . LYS A 1 88 ? -11.602 3.713 4.738 1.00 94.12 88 LYS A O 1
ATOM 731 N N . PHE A 1 89 ? -11.641 1.905 3.397 1.00 93.88 89 PHE A N 1
ATOM 732 C CA . PHE A 1 89 ? -12.355 1.024 4.322 1.00 93.88 89 PHE A CA 1
ATOM 733 C C . PHE A 1 89 ? -11.539 0.699 5.583 1.00 93.88 89 PHE A C 1
ATOM 735 O O . PHE A 1 89 ? -12.063 0.709 6.690 1.00 93.88 89 PHE A O 1
ATOM 742 N N . LEU A 1 90 ? -10.238 0.431 5.451 1.00 92.81 90 LEU A N 1
ATOM 743 C CA . LEU A 1 90 ? -9.389 0.041 6.582 1.00 92.81 90 LEU A CA 1
ATOM 744 C C . LEU A 1 90 ? -8.948 1.220 7.463 1.00 92.81 90 LEU A C 1
ATOM 746 O O . LEU A 1 90 ? -8.591 1.007 8.625 1.00 92.81 90 LEU A O 1
ATOM 750 N N . LYS A 1 91 ? -8.980 2.453 6.946 1.00 93.06 91 LYS A N 1
ATOM 751 C CA . LYS A 1 91 ? -8.501 3.649 7.653 1.00 93.06 91 LYS A CA 1
ATOM 752 C C . LYS A 1 91 ? -9.136 3.852 9.041 1.00 93.06 91 LYS A C 1
ATOM 754 O O . LYS A 1 91 ? -8.374 3.975 10.002 1.00 93.06 91 LYS A O 1
ATOM 759 N N . PRO A 1 92 ? -10.473 3.794 9.219 1.00 91.88 92 PRO A N 1
ATOM 760 C CA . PRO A 1 92 ? -11.088 3.987 10.535 1.00 91.88 92 PRO A CA 1
ATOM 761 C C . PRO A 1 92 ? -10.682 2.917 11.557 1.00 91.88 92 PRO A C 1
ATOM 763 O O . PRO A 1 92 ? -10.525 3.216 12.742 1.00 91.88 92 PRO A O 1
ATOM 766 N N . PHE A 1 93 ? -10.477 1.672 11.110 1.00 90.69 93 PHE A N 1
ATOM 767 C CA . PHE A 1 93 ? -9.986 0.593 11.972 1.00 90.69 93 PHE A CA 1
ATOM 768 C C . PHE A 1 93 ? -8.564 0.879 12.434 1.00 90.69 93 PHE A C 1
ATOM 770 O O . PHE A 1 93 ? -8.258 0.714 13.613 1.00 90.69 93 PHE A O 1
ATOM 777 N N . TYR A 1 94 ? -7.700 1.302 11.509 1.00 91.31 94 TYR A N 1
ATOM 778 C CA . TYR A 1 94 ? -6.297 1.581 11.790 1.00 91.31 94 TYR A CA 1
ATOM 779 C C . TYR A 1 94 ? -6.144 2.739 12.783 1.00 91.31 94 TYR A C 1
ATOM 781 O O . TYR A 1 94 ? -5.432 2.606 13.779 1.00 91.31 94 TYR A O 1
ATOM 789 N N . GLU A 1 95 ? -6.866 3.841 12.572 1.00 89.31 95 GLU A N 1
ATOM 790 C CA . GLU A 1 95 ? -6.884 4.991 13.484 1.00 89.31 95 GLU A CA 1
ATOM 791 C C . GLU A 1 95 ? -7.405 4.605 14.874 1.00 89.31 95 GLU A C 1
ATOM 793 O O . GLU A 1 95 ? -6.769 4.907 15.886 1.00 89.31 95 GLU A O 1
ATOM 798 N N . THR A 1 96 ? -8.516 3.863 14.923 1.00 87.25 96 THR A N 1
ATOM 799 C CA . THR A 1 96 ? -9.113 3.394 16.178 1.00 87.25 96 THR A CA 1
ATOM 800 C C . THR 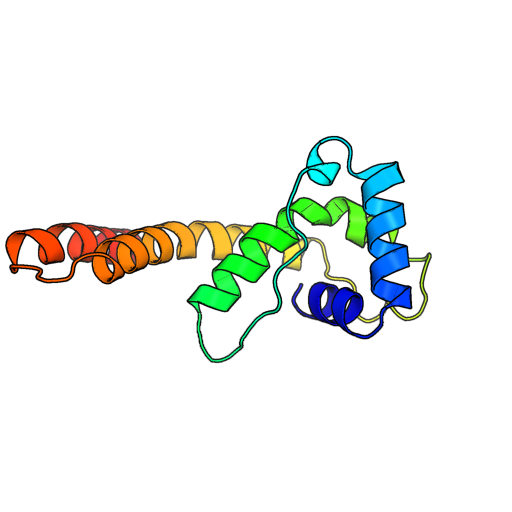A 1 96 ? -8.160 2.480 16.943 1.00 87.25 96 THR A C 1
ATOM 802 O O . THR A 1 96 ? -7.919 2.683 18.12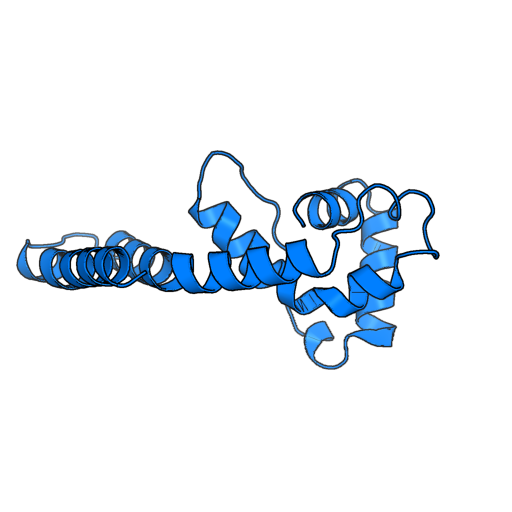7 1.00 87.25 96 THR A O 1
ATOM 805 N N . ILE A 1 97 ? -7.579 1.478 16.287 1.00 84.38 97 ILE A N 1
ATOM 806 C CA . ILE A 1 97 ? -6.711 0.505 16.956 1.00 84.38 97 ILE A CA 1
ATOM 807 C C . ILE A 1 97 ? -5.410 1.154 17.427 1.00 84.38 97 ILE A C 1
ATOM 809 O O . ILE A 1 97 ? -4.947 0.833 18.521 1.00 84.38 97 ILE A O 1
ATOM 813 N N . ASN A 1 98 ? -4.862 2.116 16.681 1.00 84.44 98 ASN A N 1
ATOM 814 C CA . ASN A 1 98 ? -3.722 2.897 17.158 1.00 84.44 98 ASN A CA 1
ATOM 815 C C . ASN A 1 98 ? -4.064 3.722 18.401 1.00 84.44 98 ASN A C 1
ATOM 817 O O . ASN A 1 98 ? -3.300 3.685 19.366 1.00 84.44 98 ASN A O 1
ATOM 821 N N . LEU A 1 99 ? -5.216 4.404 18.410 1.00 83.00 99 LEU A N 1
ATOM 822 C CA . LEU A 1 99 ? -5.696 5.150 19.576 1.00 83.00 99 LEU A CA 1
ATOM 823 C C . LEU A 1 99 ? -5.802 4.242 20.810 1.00 83.00 99 LEU A C 1
ATOM 825 O O . LEU A 1 99 ? -5.324 4.595 21.886 1.00 83.00 99 LEU A O 1
ATOM 829 N N . LEU A 1 100 ? -6.376 3.048 20.641 1.00 79.88 100 LEU A N 1
ATOM 830 C CA . LEU A 1 100 ? -6.538 2.076 21.722 1.00 79.88 100 LEU A CA 1
ATOM 831 C C . LEU A 1 100 ? -5.189 1.519 22.205 1.00 79.88 100 LEU A C 1
ATOM 833 O O . LEU A 1 100 ? -4.978 1.389 23.411 1.00 79.88 100 LEU A O 1
ATOM 837 N N . SER A 1 101 ? -4.257 1.243 21.285 1.00 78.12 101 SER A N 1
ATOM 838 C CA . SER A 1 101 ? -2.929 0.692 21.598 1.00 78.12 101 SER A CA 1
ATOM 839 C C . SER A 1 101 ? -2.023 1.645 22.386 1.00 78.12 101 SER A C 1
ATOM 841 O O . SER A 1 101 ? -1.123 1.187 23.085 1.00 78.12 101 SER A O 1
ATOM 843 N N . GLY A 1 102 ? -2.271 2.957 22.307 1.00 72.00 102 GLY A N 1
ATOM 844 C CA . GLY A 1 102 ? -1.555 3.972 23.084 1.00 72.00 102 GLY A CA 1
ATOM 845 C C . GLY A 1 102 ? -2.095 4.178 24.504 1.00 72.00 102 GLY A C 1
ATOM 846 O O . GLY A 1 102 ? -1.477 4.897 25.287 1.00 72.00 102 GLY A O 1
ATOM 847 N N . SER A 1 103 ? -3.230 3.566 24.862 1.00 70.94 103 SER A N 1
ATOM 848 C CA . SER A 1 103 ? -3.821 3.706 26.197 1.00 70.94 103 SER A CA 1
ATOM 849 C C . SER A 1 103 ? -3.286 2.625 27.146 1.00 70.94 103 SER A C 1
ATOM 851 O O . SER A 1 103 ? -3.631 1.452 27.035 1.00 70.94 103 SER A O 1
ATOM 853 N N . ALA A 1 104 ? -2.423 3.008 28.093 1.00 62.44 104 ALA A N 1
ATOM 854 C CA . ALA A 1 104 ? -1.824 2.067 29.049 1.00 62.44 104 ALA A CA 1
ATOM 855 C C . ALA A 1 104 ? -2.849 1.466 30.035 1.00 62.44 104 ALA A C 1
ATOM 857 O O . ALA A 1 104 ? -2.621 0.393 30.584 1.00 62.44 104 ALA A O 1
ATOM 858 N N . TYR A 1 105 ? -3.978 2.150 30.245 1.00 59.66 105 TYR A N 1
ATOM 859 C CA . TYR A 1 105 ? -5.085 1.732 31.101 1.00 59.66 105 TYR A CA 1
ATOM 860 C C . TYR A 1 105 ? -6.381 2.290 30.526 1.00 59.66 105 TYR A C 1
ATOM 862 O O . TYR A 1 105 ? -6.674 3.477 30.667 1.00 59.66 105 TYR A O 1
ATOM 870 N N . SER A 1 106 ? -7.155 1.450 29.854 1.00 57.66 106 SER A N 1
ATOM 871 C CA . SER A 1 106 ? -8.458 1.844 29.341 1.00 57.66 106 SER A CA 1
ATOM 872 C C . SER A 1 106 ? -9.571 1.280 30.210 1.00 57.66 106 SER A C 1
ATOM 874 O O . SER A 1 106 ? -9.806 0.078 30.294 1.00 57.66 106 SER A O 1
ATOM 876 N N . THR A 1 107 ? -10.297 2.173 30.862 1.00 72.19 107 THR A N 1
ATOM 877 C CA . THR A 1 107 ? -11.603 1.860 31.434 1.00 72.19 107 THR A CA 1
ATOM 878 C C . THR A 1 107 ? -12.633 1.737 30.302 1.00 72.19 107 THR A C 1
ATOM 880 O O . THR A 1 107 ? -12.480 2.344 29.239 1.00 72.19 107 THR A O 1
ATOM 883 N N . ALA A 1 108 ? -13.692 0.940 30.493 1.00 74.12 108 ALA A N 1
ATOM 884 C CA . ALA A 1 108 ? -14.660 0.603 29.436 1.00 74.12 108 ALA A CA 1
ATOM 885 C C . ALA A 1 108 ? -15.254 1.828 28.703 1.00 74.12 108 ALA A C 1
ATOM 887 O O . ALA A 1 108 ? -15.522 1.767 27.505 1.00 74.12 108 ALA A O 1
ATOM 888 N N . ASN A 1 109 ? -15.394 2.966 29.388 1.00 77.00 109 ASN A N 1
ATOM 889 C CA . ASN A 1 109 ? -15.855 4.233 28.812 1.00 77.00 109 ASN A CA 1
ATOM 890 C C . ASN A 1 109 ? -14.936 4.800 27.711 1.00 77.00 109 ASN A C 1
ATOM 892 O O . ASN A 1 109 ? -15.425 5.540 26.864 1.00 77.00 109 ASN A O 1
ATOM 896 N N . LEU A 1 110 ? -13.642 4.460 27.694 1.00 77.44 110 LEU A N 1
ATOM 897 C CA . LEU A 1 110 ? -12.700 4.879 26.646 1.00 77.44 110 LEU A CA 1
ATOM 898 C C . LEU A 1 110 ? -12.670 3.905 25.456 1.00 77.44 110 LEU A C 1
ATOM 900 O O . LEU A 1 110 ? -12.383 4.317 24.336 1.00 77.44 110 LEU A O 1
ATOM 904 N N . PHE A 1 111 ? -12.991 2.627 25.681 1.00 80.06 111 PHE A N 1
ATOM 905 C CA . PHE A 1 111 ? -12.943 1.581 24.648 1.00 80.06 111 PHE A CA 1
ATOM 906 C C . PHE A 1 111 ? -14.248 1.421 23.865 1.00 80.06 111 PHE A C 1
ATOM 908 O O . PHE A 1 111 ? -14.219 1.133 22.669 1.00 80.06 111 PHE A O 1
ATOM 915 N N . LEU A 1 112 ? -15.399 1.586 24.522 1.00 84.12 112 LEU A N 1
ATOM 916 C CA . LEU A 1 112 ? -16.700 1.343 23.895 1.00 84.12 112 LEU A CA 1
ATOM 917 C C . LEU A 1 112 ? -17.002 2.293 22.721 1.00 84.12 112 LEU A C 1
ATOM 919 O O . LEU A 1 112 ? -17.420 1.789 21.677 1.00 84.12 112 LEU A O 1
ATOM 923 N N . PRO A 1 113 ? -16.775 3.622 22.806 1.00 88.12 113 PRO A N 1
ATOM 924 C CA . PRO A 1 113 ? -17.128 4.518 21.703 1.00 88.12 113 PRO A CA 1
ATOM 925 C C . PRO A 1 113 ? -16.366 4.228 20.393 1.00 88.12 113 PRO A C 1
ATOM 927 O O . PRO A 1 113 ? -17.021 4.107 19.355 1.00 88.12 113 PRO A O 1
ATOM 930 N N . PRO A 1 114 ? -15.028 4.031 20.390 1.00 85.94 114 PRO A N 1
ATOM 931 C CA . PRO A 1 114 ? -14.313 3.672 19.163 1.00 85.94 114 PRO A CA 1
ATOM 932 C C . PRO A 1 114 ? -14.752 2.322 18.569 1.00 85.94 114 PRO A C 1
ATOM 934 O O . PRO A 1 114 ? -14.859 2.189 17.350 1.00 85.94 114 PRO A O 1
ATOM 937 N N . LEU A 1 115 ? -15.077 1.331 19.408 1.00 85.81 115 LEU A N 1
ATOM 938 C CA . LEU A 1 115 ? -15.592 0.037 18.943 1.00 85.81 115 LEU A CA 1
ATOM 939 C C . LEU A 1 115 ? -16.978 0.152 18.295 1.00 85.81 115 LEU A C 1
ATOM 941 O O . LEU A 1 115 ? -17.231 -0.486 17.272 1.00 85.81 115 LEU A O 1
ATOM 945 N N . ILE A 1 116 ? -17.865 0.982 18.851 1.00 88.19 116 ILE A N 1
ATOM 946 C CA . ILE A 1 116 ? -19.177 1.262 18.251 1.00 88.19 116 ILE A CA 1
ATOM 947 C C . ILE A 1 116 ? -19.002 1.927 16.880 1.00 88.19 116 ILE A C 1
ATOM 949 O O . ILE A 1 116 ? -19.698 1.558 15.937 1.00 88.19 116 ILE A O 1
ATOM 953 N N . ASN A 1 117 ? -18.039 2.841 16.730 1.00 87.75 117 ASN A N 1
ATOM 954 C CA . ASN A 1 117 ? -17.740 3.464 15.437 1.00 87.75 117 ASN A CA 1
ATOM 955 C C . ASN A 1 117 ? -17.277 2.444 14.391 1.00 87.75 117 ASN A C 1
ATOM 957 O O . ASN A 1 117 ? -17.765 2.476 13.262 1.00 87.75 117 ASN A O 1
ATOM 961 N N . ILE A 1 118 ? -16.397 1.509 14.770 1.00 90.81 118 ILE A N 1
ATOM 962 C CA . ILE A 1 118 ? -16.000 0.394 13.897 1.00 90.81 118 ILE A CA 1
ATOM 963 C C . ILE A 1 118 ? -17.220 -0.446 13.500 1.00 90.81 118 ILE A C 1
ATOM 965 O O . ILE A 1 118 ? -17.404 -0.740 12.319 1.00 90.81 118 ILE A O 1
ATOM 969 N N . LYS A 1 119 ? -18.071 -0.813 14.466 1.00 90.19 119 LYS A N 1
ATOM 970 C CA . LYS A 1 119 ? -19.281 -1.599 14.198 1.00 90.19 119 LYS A CA 1
ATOM 971 C C . LYS A 1 119 ? -20.197 -0.890 13.197 1.00 90.19 119 LYS A C 1
ATOM 973 O O . LYS A 1 119 ? -20.597 -1.493 12.210 1.00 90.19 119 LYS A O 1
ATOM 978 N N . MET A 1 120 ? -20.477 0.396 13.407 1.00 91.44 120 MET A N 1
ATOM 979 C CA . MET A 1 120 ? -21.303 1.178 12.483 1.00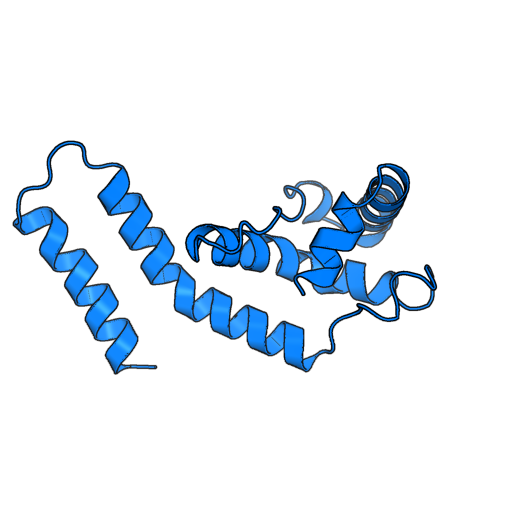 91.44 120 MET A CA 1
ATOM 980 C C . MET A 1 120 ? -20.666 1.306 11.096 1.00 91.44 120 MET A C 1
ATOM 982 O O . MET A 1 120 ? -21.379 1.355 10.099 1.00 91.44 120 MET A O 1
ATOM 986 N N . HIS A 1 121 ? -19.336 1.390 11.012 1.00 91.56 121 HIS A N 1
ATOM 987 C CA . HIS A 1 121 ? -18.636 1.425 9.730 1.00 91.56 121 HIS A CA 1
ATOM 988 C C . HIS A 1 121 ? -18.804 0.108 8.958 1.00 91.56 121 HIS A C 1
ATOM 990 O O . HIS A 1 121 ? -19.023 0.148 7.750 1.00 91.56 121 HIS A O 1
ATOM 996 N N . LEU A 1 122 ? -18.768 -1.036 9.649 1.00 91.19 122 LEU A N 1
ATOM 997 C CA . LEU A 1 122 ? -19.036 -2.352 9.058 1.00 91.19 122 LEU A CA 1
ATOM 998 C C . LEU A 1 122 ? -20.482 -2.512 8.578 1.00 91.19 122 LEU A C 1
ATOM 1000 O O . LEU A 1 122 ? -20.710 -3.161 7.573 1.00 91.19 122 LEU A O 1
ATOM 1004 N N . GLU A 1 123 ? -21.457 -1.938 9.282 1.00 91.38 123 GLU A N 1
ATOM 1005 C CA . GLU A 1 123 ? -22.880 -2.061 8.920 1.00 91.38 123 GLU A CA 1
ATOM 1006 C C . GLU A 1 123 ? -23.289 -1.177 7.725 1.00 91.38 123 GLU A C 1
ATOM 1008 O O . GLU A 1 123 ? -24.372 -1.349 7.171 1.00 91.38 123 GLU A O 1
ATOM 1013 N N . ARG A 1 124 ? -22.452 -0.204 7.343 1.00 87.31 124 ARG A N 1
ATOM 1014 C CA . ARG A 1 124 ? -22.743 0.793 6.296 1.00 87.31 124 ARG A CA 1
ATOM 1015 C C . ARG A 1 124 ? -22.056 0.528 4.954 1.00 87.31 124 ARG A C 1
ATOM 1017 O O . ARG A 1 124 ? -22.384 1.222 3.994 1.00 87.31 124 ARG A O 1
ATOM 1024 N N . ASN A 1 125 ? -21.096 -0.394 4.901 1.00 76.12 125 ASN A N 1
ATOM 1025 C CA . ASN A 1 125 ? -20.306 -0.736 3.711 1.00 76.12 125 ASN A CA 1
ATOM 1026 C C . ASN A 1 125 ? -20.517 -2.202 3.339 1.00 76.12 125 ASN A C 1
ATOM 1028 O O . ASN A 1 125 ? -20.389 -2.507 2.135 1.00 76.12 125 ASN A O 1
#

Radius of gyration: 17.5 Å; Cα contacts (8 Å, |Δi|>4): 95; chains: 1; bounding box: 42×28×52 Å